Protein AF-A0A7S2IK78-F1 (afdb_monomer_lite)

Sequence (160 aa):
MALYASRFVEKYAPQTVVWVGGANDFYASQEPKDIVEYFRAGAAAIPNSTRIIYMGTKPELVSVPFYGGYLEYNQLMKAHAAGTPNVVYVNNWDDMQADGMYHWDGLHLSQEGYDLWNCKVNALLRPELSLADARRLAMNMSEVCPIANRAPATRASRLR

Structure (mmCIF, N/CA/C/O backbone):
data_AF-A0A7S2IK78-F1
#
_entry.id   AF-A0A7S2IK78-F1
#
loop_
_atom_site.group_PDB
_atom_site.id
_atom_site.type_symbol
_atom_site.label_atom_id
_atom_site.label_alt_id
_atom_site.label_comp_id
_atom_site.label_asym_id
_atom_site.label_entity_id
_atom_site.label_seq_id
_atom_site.pdbx_PDB_ins_code
_atom_site.Cartn_x
_atom_site.Cartn_y
_atom_site.Cartn_z
_atom_site.occupancy
_atom_site.B_iso_or_equiv
_atom_site.auth_seq_id
_atom_site.auth_comp_id
_atom_site.auth_asym_id
_atom_site.auth_atom_id
_atom_site.pdbx_PDB_model_num
ATOM 1 N N . MET A 1 1 ? -4.529 11.370 3.767 1.00 82.31 1 MET A N 1
ATOM 2 C CA . MET A 1 1 ? -5.479 10.845 4.776 1.00 82.31 1 MET A CA 1
ATOM 3 C C . MET A 1 1 ? -5.625 11.754 5.995 1.00 82.31 1 MET A C 1
ATOM 5 O O . MET A 1 1 ? -6.760 12.002 6.368 1.00 82.31 1 MET A O 1
ATOM 9 N N . ALA A 1 2 ? -4.546 12.304 6.574 1.00 86.62 2 ALA A N 1
ATOM 10 C CA . ALA A 1 2 ? -4.614 13.140 7.789 1.00 86.62 2 ALA A CA 1
ATOM 11 C C . ALA A 1 2 ? -5.670 14.267 7.731 1.00 86.62 2 ALA A C 1
ATOM 13 O O . ALA A 1 2 ? -6.430 14.456 8.670 1.00 86.62 2 ALA A O 1
ATOM 14 N N . LEU A 1 3 ? -5.789 14.953 6.588 1.00 90.88 3 LEU A N 1
ATOM 15 C CA . LEU A 1 3 ? -6.777 16.024 6.372 1.00 90.88 3 LEU A CA 1
ATOM 16 C C . LEU A 1 3 ? -8.197 15.536 6.025 1.00 90.88 3 LEU A C 1
ATOM 18 O O . LEU A 1 3 ? -9.127 16.333 5.947 1.00 90.88 3 LEU A O 1
ATOM 22 N N . TYR A 1 4 ? -8.364 14.243 5.752 1.00 90.44 4 TYR A N 1
ATOM 23 C CA . TYR A 1 4 ? -9.582 13.671 5.173 1.00 90.44 4 TYR A CA 1
ATOM 24 C C . TYR A 1 4 ? -10.254 12.625 6.069 1.00 90.44 4 TYR A C 1
ATOM 26 O O . TYR A 1 4 ? -11.383 12.232 5.777 1.00 90.44 4 TYR A O 1
ATOM 34 N N . ALA A 1 5 ? -9.600 12.185 7.149 1.00 90.75 5 ALA A N 1
ATOM 35 C CA . ALA A 1 5 ? -10.120 11.155 8.044 1.00 90.75 5 ALA A CA 1
ATOM 36 C C . ALA A 1 5 ? -11.514 11.512 8.588 1.00 90.75 5 ALA A C 1
ATOM 38 O O . ALA A 1 5 ? -12.408 10.672 8.542 1.00 90.75 5 ALA A O 1
ATOM 39 N N . SER A 1 6 ? -11.766 12.770 8.954 1.00 88.81 6 SER A N 1
ATOM 40 C CA . SER A 1 6 ? -13.096 13.201 9.409 1.00 88.81 6 SER A CA 1
ATOM 41 C C . SER A 1 6 ? -14.190 13.072 8.341 1.00 88.81 6 SER A C 1
ATOM 43 O O . SER A 1 6 ? -15.331 12.716 8.627 1.00 88.81 6 SER A O 1
ATOM 45 N N . ARG A 1 7 ? -13.851 13.288 7.065 1.00 93.00 7 ARG A N 1
ATOM 46 C CA . ARG A 1 7 ? -14.816 13.216 5.953 1.00 93.00 7 ARG A CA 1
ATOM 47 C C . ARG A 1 7 ? -15.191 11.790 5.561 1.00 93.00 7 ARG A C 1
ATOM 49 O O . ARG A 1 7 ? -16.270 11.588 5.005 1.00 93.00 7 ARG A O 1
ATOM 56 N N . PHE A 1 8 ? -14.306 10.826 5.812 1.00 93.00 8 PHE A N 1
ATOM 57 C CA . PHE A 1 8 ? -14.483 9.440 5.376 1.00 93.00 8 PHE A CA 1
ATOM 58 C C . PHE A 1 8 ? -14.541 8.462 6.548 1.00 93.00 8 PHE A C 1
ATOM 60 O O . PHE A 1 8 ? -15.503 7.716 6.684 1.00 93.00 8 PHE A O 1
ATOM 67 N N . VAL A 1 9 ? -13.532 8.463 7.408 1.00 94.62 9 VAL A N 1
ATOM 68 C CA . VAL A 1 9 ? -13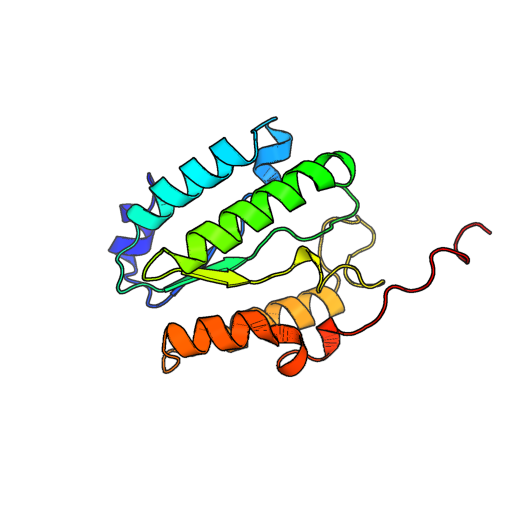.377 7.475 8.478 1.00 94.62 9 VAL A CA 1
ATOM 69 C C . VAL A 1 9 ? -14.332 7.761 9.628 1.00 94.62 9 VAL A C 1
ATOM 71 O O . VAL A 1 9 ? -15.059 6.861 10.027 1.00 94.62 9 VAL A O 1
ATOM 74 N N . GLU A 1 10 ? -14.418 9.002 10.108 1.00 91.25 10 GLU A N 1
ATOM 75 C CA . GLU A 1 10 ? -15.398 9.348 11.152 1.00 91.25 10 GLU A CA 1
ATOM 76 C C . GLU A 1 10 ? -16.833 9.242 10.623 1.00 91.25 10 GLU A C 1
ATOM 78 O O . GLU A 1 10 ? -17.706 8.699 11.295 1.00 91.25 10 GLU A O 1
ATOM 83 N N . LYS A 1 11 ? -17.071 9.700 9.386 1.00 94.38 11 LYS A N 1
ATOM 84 C CA . LYS A 1 11 ? -18.401 9.677 8.764 1.00 94.38 11 LYS A CA 1
ATOM 85 C C . LYS A 1 11 ? -18.949 8.264 8.548 1.00 94.38 11 LYS A C 1
ATOM 87 O O . LYS A 1 11 ? -20.134 8.040 8.777 1.00 94.38 11 LYS A O 1
ATOM 92 N N . TYR A 1 12 ? -18.129 7.347 8.035 1.00 96.19 12 TYR A N 1
ATOM 93 C CA . TYR A 1 12 ? -18.581 6.003 7.653 1.00 96.19 12 TYR A CA 1
ATOM 94 C C . TYR A 1 12 ? -18.206 4.919 8.669 1.00 96.19 12 TYR A C 1
ATOM 96 O O . TYR A 1 12 ? -18.651 3.787 8.509 1.00 96.19 12 TYR A O 1
ATOM 104 N N . ALA A 1 13 ? -17.403 5.250 9.688 1.00 95.31 13 ALA A N 1
ATOM 105 C CA . ALA A 1 13 ? -16.951 4.351 10.753 1.00 95.31 13 ALA A CA 1
ATOM 106 C C . ALA A 1 13 ? -16.548 2.945 10.250 1.00 95.31 13 ALA A C 1
ATOM 108 O O . ALA A 1 13 ? -17.081 1.937 10.725 1.00 95.31 13 ALA A O 1
ATOM 109 N N . PRO A 1 14 ? -15.640 2.840 9.258 1.00 95.81 14 PRO A N 1
ATOM 110 C CA . PRO A 1 14 ? -15.328 1.559 8.646 1.00 95.81 14 PRO A CA 1
ATOM 111 C C . PRO A 1 14 ? -14.601 0.638 9.632 1.00 95.81 14 PRO A C 1
ATOM 113 O O . PRO A 1 14 ? -13.715 1.064 10.376 1.00 95.81 14 PRO A O 1
ATOM 116 N N . GLN A 1 15 ? -14.902 -0.660 9.567 1.00 94.94 15 GLN A N 1
ATOM 117 C CA . GLN A 1 15 ? -14.119 -1.678 10.277 1.00 94.94 15 GLN A CA 1
ATOM 118 C C . GLN A 1 15 ? -12.710 -1.825 9.688 1.00 94.94 15 GLN A C 1
ATOM 120 O O . GLN A 1 15 ? -11.763 -2.181 10.388 1.00 94.94 15 GLN A O 1
ATOM 125 N N . THR A 1 16 ? -12.552 -1.577 8.386 1.00 96.50 16 THR A N 1
ATOM 126 C CA . THR A 1 16 ? -11.272 -1.697 7.685 1.00 96.50 16 THR A CA 1
ATOM 127 C C . THR A 1 16 ? -11.147 -0.649 6.585 1.00 96.50 16 THR A C 1
ATOM 129 O O . THR A 1 16 ? -12.099 -0.380 5.856 1.00 96.50 16 THR A O 1
ATOM 132 N N . VAL A 1 17 ? -9.950 -0.085 6.449 1.00 96.81 17 VAL A N 1
ATOM 133 C CA . VAL A 1 17 ? -9.522 0.771 5.342 1.00 96.81 17 VAL A CA 1
ATOM 134 C C . VAL A 1 17 ? -8.461 0.019 4.549 1.00 96.81 17 VAL A C 1
ATOM 136 O O . VAL A 1 17 ? -7.417 -0.342 5.091 1.00 96.81 17 VAL A O 1
ATOM 139 N N . VAL A 1 18 ? -8.708 -0.194 3.257 1.00 97.62 18 VAL A N 1
ATOM 140 C CA . VAL A 1 18 ? -7.666 -0.627 2.319 1.00 97.62 18 VAL A CA 1
ATOM 141 C C . VAL A 1 18 ? -7.006 0.627 1.764 1.00 97.62 18 VAL A C 1
ATOM 143 O O . VAL A 1 18 ? -7.652 1.431 1.093 1.00 97.62 18 VAL A O 1
ATOM 146 N N . TRP A 1 19 ? -5.729 0.818 2.075 1.00 97.19 19 TRP A N 1
ATOM 147 C CA . TRP A 1 19 ? -4.964 1.977 1.641 1.00 97.19 19 TRP A CA 1
ATOM 148 C C . TRP A 1 19 ? -4.022 1.575 0.510 1.00 97.19 19 TRP A C 1
ATOM 150 O O . TRP A 1 19 ? -3.081 0.806 0.704 1.00 97.19 19 TRP A O 1
ATOM 160 N N . VAL A 1 20 ? -4.259 2.164 -0.663 1.00 96.31 20 VAL A N 1
ATOM 161 C CA . VAL A 1 20 ? -3.415 2.048 -1.858 1.00 96.31 20 VAL A CA 1
ATOM 162 C C . VAL A 1 20 ? -2.847 3.427 -2.182 1.00 96.31 20 VAL A C 1
ATOM 164 O O . VAL A 1 20 ? -3.605 4.365 -2.414 1.00 96.31 20 VAL A O 1
ATOM 167 N N . GLY A 1 21 ? -1.527 3.582 -2.142 1.00 92.56 21 GLY A N 1
ATOM 168 C CA . GLY A 1 21 ? -0.852 4.865 -2.376 1.00 92.56 21 GLY A CA 1
ATOM 169 C C . GLY A 1 21 ? 0.652 4.768 -2.130 1.00 92.56 21 GLY A C 1
ATOM 170 O O . GLY A 1 21 ? 1.130 3.692 -1.782 1.00 92.56 21 GLY A O 1
ATOM 171 N N . GLY A 1 22 ? 1.398 5.862 -2.297 1.00 93.19 22 GLY A N 1
ATOM 172 C CA . GLY A 1 22 ? 2.856 5.913 -2.116 1.00 93.19 22 GLY A CA 1
ATOM 173 C C . GLY A 1 22 ? 3.639 5.833 -3.429 1.00 93.19 22 GLY A C 1
ATOM 174 O O . GLY A 1 22 ? 4.574 6.594 -3.630 1.00 93.19 22 GLY A O 1
ATOM 175 N N . ALA A 1 23 ? 3.237 4.969 -4.370 1.00 93.81 23 ALA A N 1
ATOM 176 C CA . ALA A 1 23 ? 3.917 4.838 -5.668 1.00 93.81 23 ALA A CA 1
ATOM 177 C C . ALA A 1 23 ? 3.886 6.143 -6.491 1.00 93.81 23 ALA A C 1
ATOM 179 O O . ALA A 1 23 ? 4.889 6.540 -7.086 1.00 93.81 23 ALA A O 1
ATOM 180 N N . ASN A 1 24 ? 2.740 6.834 -6.478 1.00 93.81 24 ASN A N 1
ATOM 181 C CA . ASN A 1 24 ? 2.534 8.069 -7.235 1.00 93.81 24 ASN A CA 1
ATOM 182 C C . ASN A 1 24 ? 3.337 9.252 -6.676 1.00 93.81 24 ASN A C 1
ATOM 184 O O . ASN A 1 24 ? 3.652 10.178 -7.418 1.00 93.81 24 ASN A O 1
ATOM 188 N N . ASP A 1 25 ? 3.681 9.228 -5.389 1.00 95.06 25 ASP A N 1
ATOM 189 C CA . ASP A 1 25 ? 4.396 10.312 -4.713 1.00 95.06 25 ASP A CA 1
ATOM 190 C C . ASP A 1 25 ? 5.819 10.506 -5.269 1.00 95.06 25 ASP A C 1
ATOM 192 O O . ASP A 1 25 ? 6.326 11.628 -5.311 1.00 95.06 25 ASP A O 1
ATOM 196 N N . PHE A 1 26 ? 6.421 9.448 -5.818 1.00 94.25 26 PHE A N 1
ATOM 197 C CA . PHE A 1 26 ? 7.722 9.512 -6.489 1.00 94.25 26 PHE A CA 1
ATOM 198 C C . PHE A 1 26 ? 7.700 10.323 -7.793 1.00 94.25 26 PHE A C 1
ATOM 200 O O . PHE A 1 26 ? 8.710 10.923 -8.152 1.00 94.25 26 PHE A O 1
ATOM 207 N N . TYR A 1 27 ? 6.550 10.431 -8.470 1.00 90.81 27 TYR A N 1
ATOM 208 C CA . TYR A 1 27 ? 6.409 11.324 -9.631 1.00 90.81 27 TYR A CA 1
ATOM 209 C C . TYR A 1 27 ? 6.426 12.807 -9.235 1.00 90.81 27 TYR A C 1
ATOM 211 O O . TYR A 1 27 ? 6.679 13.663 -10.079 1.00 90.81 27 TYR A O 1
ATOM 219 N N . ALA A 1 28 ? 6.181 13.114 -7.959 1.00 90.62 28 ALA A N 1
ATOM 220 C CA . ALA A 1 28 ? 6.329 14.450 -7.390 1.00 90.62 28 ALA A CA 1
ATOM 221 C C . ALA A 1 28 ? 7.716 14.669 -6.751 1.00 90.62 28 ALA A C 1
ATOM 223 O O . ALA A 1 28 ? 7.886 15.619 -5.990 1.00 90.62 28 ALA A O 1
ATOM 224 N N . SER A 1 29 ? 8.693 13.800 -7.047 1.00 86.12 29 SER A N 1
ATOM 225 C CA . SER A 1 29 ? 10.059 13.843 -6.505 1.00 86.12 29 SER A CA 1
ATOM 226 C C . SER A 1 29 ? 10.122 13.803 -4.973 1.00 86.12 29 SER A C 1
ATOM 228 O O . SER A 1 29 ? 10.990 14.434 -4.375 1.00 86.12 29 SER A O 1
ATOM 230 N N . GLN A 1 30 ? 9.193 13.092 -4.329 1.00 87.81 30 GLN A N 1
ATOM 231 C CA . GLN A 1 30 ? 9.242 12.890 -2.882 1.00 87.81 30 GLN A CA 1
ATOM 232 C C . GLN A 1 30 ? 10.241 11.793 -2.505 1.00 87.81 30 GLN A C 1
ATOM 234 O O . GLN A 1 30 ? 10.337 10.762 -3.175 1.00 87.81 30 GLN A O 1
ATOM 239 N N . GLU A 1 31 ? 10.937 11.998 -1.389 1.00 95.75 31 GLU A N 1
ATOM 240 C CA . GLU A 1 31 ? 11.832 11.002 -0.808 1.00 95.75 31 GLU A CA 1
ATOM 241 C C . GLU A 1 31 ? 11.036 9.932 -0.035 1.00 95.75 31 GLU A C 1
ATOM 243 O O . GLU A 1 31 ? 10.037 10.256 0.616 1.00 95.75 31 GLU A O 1
ATOM 248 N N . PRO A 1 32 ? 11.488 8.661 -0.003 1.00 97.19 32 PRO A N 1
ATOM 249 C CA . PRO A 1 32 ? 10.806 7.573 0.707 1.00 97.19 32 PRO A CA 1
ATOM 250 C C . PRO A 1 32 ? 10.403 7.903 2.150 1.00 97.19 32 PRO A C 1
ATOM 252 O O . PRO A 1 32 ? 9.324 7.524 2.606 1.00 97.19 32 PRO A O 1
ATOM 255 N N . LYS A 1 33 ? 11.268 8.616 2.879 1.00 96.94 33 LYS A N 1
ATOM 256 C CA . LYS A 1 33 ? 11.047 8.982 4.284 1.00 96.94 33 LYS A CA 1
ATOM 257 C C . LYS A 1 33 ? 9.890 9.964 4.442 1.00 96.94 33 LYS A C 1
ATOM 259 O O . LYS A 1 33 ? 9.079 9.777 5.345 1.00 96.94 33 LYS A O 1
ATOM 264 N N . ASP A 1 34 ? 9.772 10.939 3.546 1.00 96.69 34 ASP A N 1
ATOM 265 C CA . ASP A 1 34 ? 8.694 11.931 3.583 1.00 96.69 34 ASP A CA 1
ATOM 266 C C . ASP A 1 34 ? 7.339 11.267 3.314 1.00 96.69 34 ASP A C 1
ATOM 268 O O . ASP A 1 34 ? 6.369 11.491 4.042 1.00 96.69 34 ASP A O 1
ATOM 272 N N . ILE A 1 35 ? 7.294 10.347 2.344 1.00 96.31 35 ILE A N 1
ATOM 273 C CA . ILE A 1 35 ? 6.088 9.570 2.021 1.00 96.31 35 ILE A CA 1
ATOM 274 C C . ILE A 1 35 ? 5.632 8.749 3.242 1.00 96.31 35 ILE A C 1
ATOM 276 O O . ILE A 1 35 ? 4.442 8.711 3.571 1.00 96.31 35 ILE A O 1
ATOM 280 N N . VAL A 1 36 ? 6.573 8.125 3.963 1.00 97.00 36 VAL A N 1
ATOM 281 C CA . VAL A 1 36 ? 6.282 7.377 5.201 1.00 97.00 36 VAL A CA 1
ATOM 282 C C . VAL A 1 36 ? 5.764 8.298 6.303 1.00 97.00 36 VAL A C 1
ATOM 284 O O . VAL A 1 36 ? 4.834 7.914 7.012 1.00 97.00 36 VAL A O 1
ATOM 287 N N . GLU A 1 37 ? 6.307 9.507 6.458 1.00 96.50 37 GLU A N 1
ATOM 288 C CA . GLU A 1 37 ? 5.795 10.480 7.432 1.00 96.50 37 GLU A CA 1
ATOM 289 C C . GLU A 1 37 ? 4.361 10.922 7.104 1.00 96.50 37 GLU A C 1
ATOM 291 O O . GLU A 1 37 ? 3.505 10.967 7.995 1.00 96.50 37 GLU A O 1
ATOM 296 N N . TYR A 1 38 ? 4.034 11.146 5.828 1.00 95.00 38 TYR A N 1
ATOM 297 C CA . TYR A 1 38 ? 2.653 11.427 5.423 1.00 95.00 38 TYR A CA 1
ATOM 298 C C . TYR A 1 38 ? 1.710 10.253 5.692 1.00 95.00 38 TYR A C 1
ATOM 300 O O . TYR A 1 38 ? 0.564 10.461 6.122 1.00 95.00 38 TYR A O 1
ATOM 308 N N . PHE A 1 39 ? 2.179 9.019 5.485 1.00 96.06 39 PHE A N 1
ATOM 309 C CA . PHE A 1 39 ? 1.428 7.833 5.881 1.00 96.06 39 PHE A CA 1
ATOM 310 C C . PHE A 1 39 ? 1.210 7.800 7.396 1.00 96.06 39 PHE A C 1
ATOM 312 O O . PHE A 1 39 ? 0.067 7.656 7.825 1.00 96.06 39 PHE A O 1
ATOM 319 N N . ARG A 1 40 ? 2.262 7.990 8.205 1.00 96.00 40 ARG A N 1
ATOM 320 C CA . ARG A 1 40 ? 2.201 7.996 9.680 1.00 96.00 40 ARG A CA 1
ATOM 321 C C . ARG A 1 40 ? 1.171 8.991 10.194 1.00 96.00 40 ARG A C 1
ATOM 323 O O . ARG A 1 40 ? 0.291 8.613 10.966 1.00 96.00 40 ARG A O 1
ATOM 330 N N . ALA A 1 41 ? 1.230 10.231 9.712 1.00 95.62 41 ALA A N 1
ATOM 331 C CA . ALA A 1 41 ? 0.266 11.267 10.068 1.00 95.62 41 ALA A CA 1
ATOM 332 C C . ALA A 1 41 ? -1.168 10.872 9.680 1.00 95.62 41 ALA A C 1
ATOM 334 O O . ALA A 1 41 ? -2.120 11.115 10.419 1.00 95.62 41 ALA A O 1
ATOM 335 N N . GLY A 1 42 ? -1.340 10.236 8.520 1.00 95.19 42 GLY A N 1
ATOM 336 C CA . GLY A 1 42 ? -2.642 9.765 8.069 1.00 95.19 42 GLY A CA 1
ATOM 337 C C . GLY A 1 42 ? -3.183 8.557 8.832 1.00 95.19 42 GLY A C 1
ATOM 338 O O . GLY A 1 42 ? -4.381 8.515 9.094 1.00 95.19 42 GLY A O 1
ATOM 339 N N . ALA A 1 43 ? -2.328 7.605 9.200 1.00 95.44 43 ALA A N 1
ATOM 340 C CA . ALA A 1 43 ? -2.685 6.442 10.004 1.00 95.44 43 ALA A CA 1
ATOM 341 C C . ALA A 1 43 ? -3.029 6.841 11.444 1.00 95.44 43 ALA A C 1
ATOM 343 O O . ALA A 1 43 ? -3.985 6.315 12.001 1.00 95.44 43 ALA A O 1
ATOM 344 N N . ALA A 1 44 ? -2.326 7.826 12.014 1.00 94.81 44 ALA A N 1
ATOM 345 C CA . ALA A 1 44 ? -2.635 8.379 13.334 1.00 94.81 44 ALA A CA 1
ATOM 346 C C . ALA A 1 44 ? -4.007 9.078 13.394 1.00 94.81 44 ALA A C 1
ATOM 348 O O . ALA A 1 44 ? -4.612 9.154 14.459 1.00 94.81 44 ALA A O 1
ATOM 349 N N . ALA A 1 45 ? -4.512 9.565 12.256 1.00 94.81 45 ALA A N 1
ATOM 350 C CA . ALA A 1 45 ? -5.854 10.136 12.148 1.00 94.81 45 ALA A CA 1
ATOM 351 C C . ALA A 1 45 ? -6.964 9.071 12.010 1.00 94.81 45 ALA A C 1
ATOM 353 O O . ALA A 1 45 ? -8.143 9.418 11.983 1.00 94.81 45 ALA A O 1
ATOM 354 N N . ILE A 1 46 ? -6.614 7.786 11.894 1.00 95.69 46 ILE A N 1
ATOM 355 C CA . ILE A 1 46 ? -7.563 6.672 11.811 1.00 95.69 46 ILE A CA 1
ATOM 356 C C . ILE A 1 46 ? -7.670 6.018 13.198 1.00 95.69 46 ILE A C 1
ATOM 358 O O . ILE A 1 46 ? -6.640 5.676 13.780 1.00 95.69 46 ILE A O 1
ATOM 362 N N . PRO A 1 47 ? -8.883 5.789 13.740 1.00 94.69 47 PRO A N 1
ATOM 363 C CA . PRO A 1 47 ? -9.047 5.122 15.028 1.00 94.69 47 PRO A CA 1
ATOM 364 C C . PRO A 1 47 ? -8.381 3.743 15.061 1.00 94.69 47 PRO A C 1
ATOM 366 O O . PRO A 1 47 ? -8.487 2.971 14.110 1.00 94.69 47 PRO A O 1
ATOM 369 N N . ASN A 1 48 ? -7.779 3.378 16.196 1.00 94.12 48 ASN A N 1
ATOM 370 C CA . ASN A 1 48 ? -7.150 2.060 16.375 1.00 94.12 48 ASN A CA 1
ATOM 371 C C . ASN A 1 48 ? -8.136 0.881 16.233 1.00 94.12 48 ASN A C 1
ATOM 373 O O . ASN A 1 48 ? -7.709 -0.249 16.011 1.00 94.12 48 ASN A O 1
ATOM 377 N N . SER A 1 49 ? -9.445 1.127 16.357 1.00 93.12 49 SER A N 1
ATOM 378 C CA . SER A 1 49 ? -10.503 0.142 16.098 1.00 93.12 49 SER A CA 1
ATOM 379 C C . SER A 1 49 ? -10.723 -0.139 14.608 1.00 93.12 49 SER A C 1
ATOM 381 O O . SER A 1 49 ? -11.277 -1.180 14.263 1.00 93.12 49 SER A O 1
ATOM 383 N N . THR A 1 50 ? -10.278 0.754 13.725 1.00 95.44 50 THR A N 1
ATOM 384 C CA . THR A 1 50 ? -10.297 0.565 12.277 1.00 95.44 50 THR A CA 1
ATOM 385 C C . THR A 1 50 ? -8.974 -0.047 11.838 1.00 95.44 50 THR A C 1
ATOM 387 O O . THR A 1 50 ? -7.911 0.559 11.987 1.00 95.44 50 THR A O 1
ATOM 390 N N . ARG A 1 51 ? -9.023 -1.245 11.254 1.00 96.75 51 ARG A N 1
ATOM 391 C CA . ARG A 1 51 ? -7.846 -1.873 10.644 1.00 96.75 51 ARG A CA 1
ATOM 392 C C . ARG A 1 51 ? -7.425 -1.110 9.392 1.00 96.75 51 ARG A C 1
ATOM 394 O O . ARG A 1 51 ? -8.265 -0.744 8.577 1.00 96.75 51 ARG A O 1
ATOM 401 N N . ILE A 1 52 ? -6.125 -0.958 9.187 1.00 97.81 52 ILE A N 1
ATOM 402 C CA . ILE A 1 52 ? -5.541 -0.448 7.948 1.00 97.81 52 ILE A CA 1
ATOM 403 C C . ILE A 1 52 ? -4.823 -1.603 7.255 1.00 97.81 52 ILE A C 1
ATOM 405 O O . ILE A 1 52 ? -3.858 -2.148 7.789 1.00 97.81 52 ILE A O 1
ATOM 409 N N . ILE A 1 53 ? -5.281 -1.970 6.062 1.00 98.12 53 ILE A N 1
ATOM 410 C CA . ILE A 1 53 ? -4.552 -2.856 5.152 1.00 98.12 53 ILE A CA 1
ATOM 411 C C . ILE A 1 53 ? -3.801 -1.949 4.187 1.00 98.12 53 ILE A C 1
ATOM 413 O O . ILE A 1 53 ? -4.403 -1.357 3.292 1.00 98.12 53 ILE A O 1
ATOM 417 N N . TYR A 1 54 ? -2.498 -1.804 4.392 1.00 98.19 54 TYR A N 1
ATOM 418 C CA . TYR A 1 54 ? -1.656 -1.031 3.496 1.00 98.19 54 TYR A CA 1
ATOM 419 C C . TYR A 1 54 ? -1.081 -1.934 2.404 1.00 98.19 54 TYR A C 1
ATOM 421 O O . TYR A 1 54 ? -0.347 -2.884 2.688 1.00 98.19 54 TYR A O 1
ATOM 429 N N . MET A 1 55 ? -1.422 -1.624 1.157 1.00 97.81 55 MET A N 1
ATOM 430 C CA . MET A 1 55 ? -0.949 -2.343 -0.021 1.00 97.81 55 MET A CA 1
ATOM 431 C C . MET A 1 55 ? 0.373 -1.717 -0.470 1.00 97.81 55 MET A C 1
ATOM 433 O O . MET A 1 55 ? 0.370 -0.600 -0.988 1.00 97.81 55 MET A O 1
ATOM 437 N N . GLY A 1 56 ? 1.492 -2.420 -0.257 1.00 97.12 56 GLY A N 1
ATOM 438 C CA . GLY A 1 56 ? 2.821 -1.968 -0.682 1.00 97.12 56 GLY A CA 1
ATOM 439 C C . GLY A 1 56 ? 2.905 -1.735 -2.192 1.00 97.12 56 GLY A C 1
ATOM 440 O O . GLY A 1 56 ? 2.032 -2.183 -2.949 1.00 97.12 56 GLY A O 1
ATOM 441 N N . THR A 1 57 ? 3.947 -1.029 -2.638 1.00 97.31 57 THR A N 1
ATOM 442 C CA . THR A 1 57 ? 4.103 -0.716 -4.067 1.00 97.31 57 THR A CA 1
ATOM 443 C C . THR A 1 57 ? 4.266 -1.991 -4.893 1.00 97.31 57 THR A C 1
ATOM 445 O O . THR A 1 57 ? 4.756 -3.014 -4.404 1.00 97.31 57 THR A O 1
ATOM 448 N N . LYS A 1 58 ? 3.821 -1.936 -6.149 1.00 95.69 58 LYS A N 1
ATOM 449 C CA . LYS A 1 58 ? 3.963 -3.024 -7.118 1.00 95.69 58 LYS A CA 1
ATOM 450 C C . LYS A 1 58 ? 5.023 -2.629 -8.164 1.00 95.69 58 LYS A C 1
ATOM 452 O O . LYS A 1 58 ? 5.204 -1.438 -8.412 1.00 95.69 58 LYS A O 1
ATOM 457 N N . PRO A 1 59 ? 5.765 -3.585 -8.741 1.00 95.88 59 PRO A N 1
ATOM 458 C CA . PRO A 1 59 ? 6.827 -3.322 -9.710 1.00 95.88 59 PRO A CA 1
ATOM 459 C C . PRO A 1 59 ? 6.236 -3.060 -11.104 1.00 95.88 59 PRO A C 1
ATOM 461 O O . PRO A 1 59 ? 6.429 -3.853 -12.029 1.00 95.88 59 PRO A O 1
ATOM 464 N N . GLU A 1 60 ? 5.464 -1.983 -11.257 1.00 94.81 60 GLU A N 1
ATOM 465 C CA . GLU A 1 60 ? 4.926 -1.626 -12.568 1.00 94.81 60 GLU A CA 1
ATOM 466 C C . GLU A 1 60 ? 6.005 -1.074 -13.508 1.00 94.81 60 GLU A C 1
ATOM 468 O O . GLU A 1 60 ? 6.819 -0.231 -13.145 1.00 94.81 60 GLU A O 1
ATOM 473 N N . LEU A 1 61 ? 6.007 -1.540 -14.756 1.00 93.31 61 LEU A N 1
ATOM 474 C CA . LEU A 1 61 ? 7.082 -1.288 -15.720 1.00 93.31 61 LEU A CA 1
ATOM 475 C C . LEU A 1 61 ? 7.294 0.202 -16.018 1.00 93.31 61 LEU A C 1
ATOM 477 O O . LEU A 1 61 ? 8.411 0.617 -16.328 1.00 93.31 61 LEU A O 1
ATOM 481 N N . VAL A 1 62 ? 6.242 1.015 -15.912 1.00 94.56 62 VAL A N 1
ATOM 482 C CA . VAL A 1 62 ? 6.325 2.467 -16.131 1.00 94.56 62 VAL A CA 1
ATOM 483 C C . VAL A 1 62 ? 7.065 3.218 -15.018 1.00 94.56 62 VAL A C 1
ATOM 485 O O . VAL A 1 62 ? 7.440 4.372 -15.225 1.00 94.56 62 VAL A O 1
ATOM 488 N N . SER A 1 63 ? 7.294 2.594 -13.856 1.00 94.69 63 SER A N 1
ATOM 489 C CA . SER A 1 63 ? 7.947 3.212 -12.694 1.00 94.69 63 SER A CA 1
ATOM 490 C C . SER A 1 63 ? 9.353 2.670 -12.414 1.00 94.69 63 SER A C 1
ATOM 492 O O . SER A 1 63 ? 9.924 2.972 -11.368 1.00 94.69 63 SER A O 1
ATOM 494 N N . VAL A 1 64 ? 9.972 1.956 -13.369 1.00 95.75 64 VAL A N 1
ATOM 495 C CA . VAL A 1 64 ? 11.352 1.426 -13.263 1.00 95.75 64 VAL A CA 1
ATOM 496 C C . VAL A 1 64 ? 12.370 2.430 -12.691 1.00 95.75 64 VAL A C 1
ATOM 498 O O . VAL A 1 64 ? 13.142 2.031 -11.816 1.00 95.75 64 VAL A O 1
ATOM 501 N N . PRO A 1 65 ? 12.389 3.721 -13.091 1.00 96.25 65 PRO A N 1
ATOM 502 C CA . PRO A 1 65 ? 13.315 4.698 -12.508 1.00 96.25 65 PRO A CA 1
ATOM 503 C C . PRO A 1 65 ? 13.172 4.896 -10.988 1.00 96.25 65 PRO A C 1
ATOM 505 O O . PRO A 1 65 ? 14.130 5.305 -10.338 1.00 96.25 65 PRO A O 1
ATOM 508 N N . PHE A 1 66 ? 12.007 4.591 -10.410 1.00 96.81 66 PHE A N 1
ATOM 509 C CA . PHE A 1 66 ? 11.695 4.780 -8.989 1.00 96.81 66 PHE A CA 1
ATOM 510 C C . PHE A 1 66 ? 11.854 3.512 -8.143 1.00 96.81 66 PHE A C 1
ATOM 512 O O . PHE A 1 66 ? 11.702 3.568 -6.924 1.00 96.81 66 PHE A O 1
ATOM 519 N N . TYR A 1 67 ? 12.202 2.374 -8.748 1.00 96.62 67 TYR A N 1
ATOM 520 C CA . TYR A 1 67 ? 12.263 1.075 -8.068 1.00 96.62 67 TYR A CA 1
ATOM 521 C C . TYR A 1 67 ? 13.164 1.064 -6.826 1.00 96.62 67 TYR A C 1
ATOM 523 O O . TYR A 1 67 ? 12.806 0.465 -5.813 1.00 96.62 67 TYR A O 1
ATOM 531 N N . GLY A 1 68 ? 14.306 1.760 -6.865 1.00 97.25 68 GLY A N 1
ATOM 532 C CA . GLY A 1 68 ? 15.174 1.899 -5.690 1.00 97.25 68 GLY A CA 1
ATOM 533 C C . GLY A 1 68 ? 14.459 2.579 -4.517 1.00 97.25 68 GLY A C 1
ATOM 534 O O . GLY A 1 68 ? 14.483 2.073 -3.396 1.00 97.25 68 GLY A O 1
ATOM 535 N N . GLY A 1 69 ? 13.741 3.668 -4.800 1.00 97.62 69 GLY A N 1
ATOM 536 C CA . GLY A 1 69 ? 12.929 4.376 -3.814 1.00 97.62 69 GLY A CA 1
ATOM 537 C C . GLY A 1 69 ? 11.744 3.549 -3.315 1.00 97.62 69 GLY A C 1
ATOM 538 O O . GLY A 1 69 ? 11.451 3.557 -2.122 1.00 97.62 69 GLY A O 1
ATOM 539 N N . TYR A 1 70 ? 11.104 2.766 -4.189 1.00 97.81 70 TYR A N 1
ATOM 540 C CA . TYR A 1 70 ? 10.011 1.863 -3.810 1.00 97.81 70 TYR A CA 1
ATOM 541 C C . TYR A 1 70 ? 10.472 0.797 -2.819 1.00 97.81 70 TYR A C 1
ATOM 543 O O . TYR A 1 70 ? 9.759 0.508 -1.862 1.00 97.81 70 TYR A O 1
ATOM 551 N N . LEU A 1 71 ? 11.660 0.224 -3.024 1.00 97.62 71 LEU A N 1
ATOM 552 C CA . LEU A 1 71 ? 12.232 -0.774 -2.123 1.00 97.62 71 LEU A CA 1
ATOM 553 C C . LEU A 1 71 ? 12.525 -0.188 -0.738 1.00 97.62 71 LEU A C 1
ATOM 555 O O . LEU A 1 71 ? 12.131 -0.792 0.262 1.00 97.62 71 LEU A O 1
ATOM 559 N N . GLU A 1 72 ? 13.151 0.991 -0.665 1.00 98.25 72 GLU A N 1
ATOM 560 C CA . GLU A 1 72 ? 13.381 1.685 0.613 1.00 98.25 72 GLU A CA 1
ATOM 561 C C . GLU A 1 72 ? 12.050 2.022 1.300 1.00 98.25 72 GLU A C 1
ATOM 563 O O . GLU A 1 72 ? 11.841 1.700 2.471 1.00 98.25 72 GLU A O 1
ATOM 568 N N . TYR A 1 73 ? 11.109 2.597 0.553 1.00 98.12 73 TYR A N 1
ATOM 569 C CA . TYR A 1 73 ? 9.779 2.938 1.043 1.00 98.12 73 TYR A CA 1
ATOM 570 C C . TYR A 1 73 ? 9.028 1.718 1.595 1.00 98.12 73 TYR A C 1
ATOM 572 O O . TYR A 1 73 ? 8.526 1.750 2.719 1.00 98.12 73 TYR A O 1
ATOM 580 N N . ASN A 1 74 ? 9.010 0.609 0.857 1.00 98.12 74 ASN A N 1
ATOM 581 C CA . ASN A 1 74 ? 8.374 -0.637 1.279 1.00 98.12 74 ASN A CA 1
ATOM 582 C C . ASN A 1 74 ? 9.009 -1.209 2.555 1.00 98.12 74 ASN A C 1
ATOM 584 O O . ASN A 1 74 ? 8.291 -1.691 3.434 1.00 98.12 74 ASN A O 1
ATOM 588 N N . GLN A 1 75 ? 10.337 -1.133 2.698 1.00 98.12 75 GLN A N 1
ATOM 589 C CA . GLN A 1 75 ? 11.031 -1.550 3.922 1.00 98.12 75 GLN A CA 1
ATOM 590 C C . GLN A 1 75 ? 10.623 -0.691 5.124 1.00 98.12 75 GLN A C 1
ATOM 592 O O . GLN A 1 75 ? 10.275 -1.233 6.179 1.00 98.12 75 GLN A O 1
ATOM 597 N N . LEU A 1 76 ? 10.608 0.634 4.961 1.00 98.12 76 LEU A N 1
ATOM 598 C CA . LEU A 1 76 ? 10.186 1.572 6.005 1.00 98.12 76 LEU A CA 1
ATOM 599 C C . LEU A 1 76 ? 8.715 1.366 6.395 1.00 98.12 76 LEU A C 1
ATOM 601 O O . LEU A 1 76 ? 8.383 1.356 7.583 1.00 98.12 76 LEU A O 1
ATOM 605 N N . MET A 1 77 ? 7.842 1.142 5.412 1.00 98.00 77 MET A N 1
ATOM 606 C CA . MET A 1 77 ? 6.424 0.852 5.623 1.00 98.00 77 MET A CA 1
ATOM 607 C C . MET A 1 77 ? 6.202 -0.472 6.350 1.00 98.00 77 MET A C 1
ATOM 609 O O . MET A 1 77 ? 5.403 -0.530 7.289 1.00 98.00 77 MET A O 1
ATOM 613 N N . LYS A 1 78 ? 6.939 -1.526 5.982 1.00 97.00 78 LYS A N 1
ATOM 614 C CA . LYS A 1 78 ? 6.902 -2.820 6.676 1.00 97.00 78 LYS A CA 1
ATOM 615 C C . LYS A 1 78 ? 7.349 -2.684 8.134 1.00 97.00 78 LYS A C 1
ATOM 617 O O . LYS A 1 78 ? 6.691 -3.225 9.023 1.00 97.00 78 LYS A O 1
ATOM 622 N N . ALA A 1 79 ? 8.425 -1.937 8.391 1.00 96.94 79 ALA A N 1
ATOM 623 C CA . ALA A 1 79 ? 8.910 -1.671 9.744 1.00 96.94 79 ALA A CA 1
ATOM 624 C C . ALA A 1 79 ? 7.895 -0.863 10.572 1.00 96.94 79 ALA A C 1
ATOM 626 O O . ALA A 1 79 ? 7.607 -1.217 11.714 1.00 96.94 79 ALA A O 1
ATOM 627 N N . HIS A 1 80 ? 7.296 0.177 9.985 1.00 96.06 80 HIS A N 1
ATOM 628 C CA . HIS A 1 80 ? 6.249 0.960 10.640 1.00 96.06 80 HIS A CA 1
ATOM 629 C C . HIS A 1 80 ? 5.026 0.096 10.982 1.00 96.06 80 HIS A C 1
ATOM 631 O O . HIS A 1 80 ? 4.573 0.090 12.125 1.00 96.06 80 HIS A O 1
ATOM 637 N N . ALA A 1 81 ? 4.531 -0.699 10.030 1.00 96.44 81 ALA A N 1
ATOM 638 C CA . ALA A 1 81 ? 3.377 -1.571 10.234 1.00 96.44 81 ALA A CA 1
ATOM 639 C C . ALA A 1 81 ? 3.574 -2.598 11.361 1.00 96.44 81 ALA A C 1
ATOM 641 O O . ALA A 1 81 ? 2.604 -2.954 12.031 1.00 96.44 81 ALA A O 1
ATOM 642 N N . ALA A 1 82 ? 4.808 -3.058 11.595 1.00 94.12 82 ALA A N 1
ATOM 643 C CA . ALA A 1 82 ? 5.124 -3.960 12.701 1.00 94.12 82 ALA A CA 1
ATOM 644 C C . ALA A 1 82 ? 4.939 -3.297 14.081 1.00 94.12 82 ALA A C 1
ATOM 646 O O . ALA A 1 82 ? 4.533 -3.971 15.027 1.00 94.12 82 ALA A O 1
ATOM 647 N N . GLY A 1 83 ? 5.194 -1.987 14.186 1.00 92.31 83 GLY A N 1
ATOM 648 C CA . GLY A 1 83 ? 5.050 -1.211 15.423 1.00 92.31 83 GLY A CA 1
ATOM 649 C C . GLY A 1 83 ? 3.682 -0.549 15.623 1.00 92.31 83 GLY A C 1
ATOM 650 O O . GLY A 1 83 ? 3.356 -0.165 16.744 1.00 92.31 83 GLY A O 1
ATOM 651 N N . THR A 1 84 ? 2.865 -0.414 14.575 1.00 94.31 84 THR A N 1
ATOM 652 C CA . THR A 1 84 ? 1.618 0.371 14.643 1.00 94.31 84 THR A CA 1
ATOM 653 C C . THR A 1 84 ? 0.397 -0.487 14.983 1.00 94.31 84 THR A C 1
ATOM 655 O O . THR A 1 84 ? 0.140 -1.447 14.267 1.00 94.31 84 THR A O 1
ATOM 658 N N . PRO A 1 85 ? -0.420 -0.164 16.003 1.00 91.88 85 PRO A N 1
ATOM 659 C CA . PRO A 1 85 ? -1.437 -1.069 16.552 1.00 91.88 85 PRO A CA 1
ATOM 660 C C . PRO A 1 85 ? -2.540 -1.570 15.622 1.00 91.88 85 PRO A C 1
ATOM 662 O O . PRO A 1 85 ? -3.198 -2.527 15.991 1.00 91.88 85 PRO A O 1
ATOM 665 N N . ASN A 1 86 ? -2.797 -0.953 14.473 1.00 95.94 86 ASN A N 1
ATOM 666 C CA . ASN A 1 86 ? -3.916 -1.311 13.593 1.00 95.94 86 ASN A CA 1
ATOM 667 C C . ASN A 1 86 ? -3.504 -1.492 12.125 1.00 95.94 86 ASN A C 1
ATOM 669 O O . ASN A 1 86 ? -4.374 -1.625 11.267 1.00 95.94 86 ASN A O 1
ATOM 673 N N . VAL A 1 87 ? -2.201 -1.526 11.824 1.00 97.94 87 VAL A N 1
ATOM 674 C CA . VAL A 1 87 ? -1.693 -1.614 10.447 1.00 97.94 87 VAL A CA 1
ATOM 675 C C . VAL A 1 87 ? -1.235 -3.033 10.107 1.00 97.94 87 VAL A C 1
ATOM 677 O O . VAL A 1 87 ? -0.493 -3.682 10.855 1.00 97.94 87 VAL A O 1
ATOM 680 N N . VAL A 1 88 ? -1.656 -3.489 8.929 1.00 98.00 88 VAL A N 1
ATOM 681 C CA . VAL A 1 88 ? -1.206 -4.704 8.248 1.00 98.00 88 VAL A CA 1
ATOM 682 C C . VAL A 1 88 ? -0.548 -4.281 6.937 1.00 98.00 88 VAL A C 1
ATOM 684 O O . VAL A 1 88 ? -1.189 -3.647 6.104 1.00 98.00 88 VAL A O 1
ATOM 687 N N . TYR A 1 89 ? 0.727 -4.620 6.757 1.00 98.00 89 TYR A N 1
ATOM 688 C CA . TYR A 1 89 ? 1.448 -4.394 5.503 1.00 98.00 89 TYR A CA 1
ATOM 689 C C . TYR A 1 89 ? 1.308 -5.613 4.590 1.00 98.00 89 TYR A C 1
ATOM 691 O O . TYR A 1 89 ? 1.587 -6.731 5.024 1.00 98.00 89 TYR A O 1
ATOM 699 N N . VAL A 1 90 ? 0.928 -5.392 3.332 1.00 97.25 90 VAL A N 1
ATOM 700 C CA . VAL A 1 90 ? 0.853 -6.424 2.291 1.00 97.25 90 VAL A CA 1
ATOM 701 C C . VAL A 1 90 ? 1.979 -6.214 1.289 1.00 97.25 90 VAL A C 1
ATOM 703 O O . VAL A 1 90 ? 2.097 -5.144 0.690 1.00 97.25 90 VAL A O 1
ATOM 706 N N . ASN A 1 91 ? 2.796 -7.247 1.087 1.00 95.19 91 ASN A N 1
ATOM 707 C CA . ASN A 1 91 ? 3.857 -7.218 0.091 1.00 95.19 91 ASN A CA 1
ATOM 708 C C . ASN A 1 91 ? 3.276 -7.443 -1.307 1.00 95.19 91 ASN A C 1
ATOM 710 O O . ASN A 1 91 ? 2.824 -8.537 -1.622 1.00 95.19 91 ASN A O 1
ATOM 714 N N . ASN A 1 92 ? 3.277 -6.418 -2.152 1.00 95.44 92 ASN A N 1
ATOM 715 C CA . ASN A 1 92 ? 2.970 -6.582 -3.575 1.00 95.44 92 ASN A CA 1
ATOM 716 C C . ASN A 1 92 ? 4.220 -6.626 -4.437 1.00 95.44 92 ASN A C 1
ATOM 718 O O . ASN A 1 92 ? 4.149 -7.130 -5.551 1.00 95.44 92 ASN A O 1
ATOM 722 N N . TRP A 1 93 ? 5.334 -6.112 -3.918 1.00 95.25 93 TRP A N 1
ATOM 723 C CA . TRP A 1 93 ? 6.556 -5.972 -4.679 1.00 95.25 93 TRP A CA 1
ATOM 724 C C . TRP A 1 93 ? 7.035 -7.323 -5.200 1.00 95.25 93 TRP A C 1
ATOM 726 O O . TRP A 1 93 ? 7.129 -7.511 -6.407 1.00 95.25 93 TRP A O 1
ATOM 736 N N . ASP 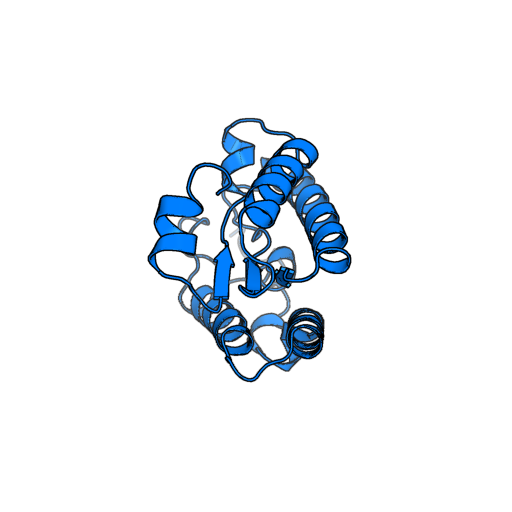A 1 94 ? 7.274 -8.271 -4.291 1.00 91.88 94 ASP A N 1
ATOM 737 C CA . ASP A 1 94 ? 7.799 -9.592 -4.649 1.00 91.88 94 ASP A CA 1
ATOM 738 C C . ASP A 1 94 ? 6.761 -10.434 -5.398 1.00 91.88 94 ASP A C 1
ATOM 740 O O . ASP A 1 94 ? 7.055 -11.022 -6.436 1.00 91.88 94 ASP A O 1
ATOM 744 N N . ASP A 1 95 ? 5.521 -10.420 -4.915 1.00 91.62 95 ASP A N 1
ATOM 745 C CA . ASP A 1 95 ? 4.441 -11.273 -5.415 1.00 91.62 95 ASP A CA 1
ATOM 746 C C . ASP A 1 95 ? 3.958 -10.896 -6.831 1.00 91.62 95 ASP A C 1
ATOM 748 O O . ASP A 1 95 ? 3.256 -11.681 -7.465 1.00 91.62 95 ASP A O 1
ATOM 752 N N . MET A 1 96 ? 4.273 -9.690 -7.323 1.00 92.50 96 MET A N 1
ATOM 753 C CA . MET A 1 96 ? 3.826 -9.187 -8.634 1.00 92.50 96 MET A CA 1
ATOM 754 C C . MET A 1 96 ? 4.982 -8.985 -9.623 1.00 92.50 96 MET A C 1
ATOM 756 O O . MET A 1 96 ? 4.843 -8.226 -10.581 1.00 92.50 96 MET A O 1
ATOM 760 N N . GLN A 1 97 ? 6.120 -9.657 -9.413 1.00 90.69 97 GLN A N 1
ATOM 761 C CA . GLN A 1 97 ? 7.236 -9.652 -10.372 1.00 90.69 97 GLN A CA 1
ATOM 762 C C . GLN A 1 97 ? 7.046 -10.623 -11.545 1.00 90.69 97 GLN A C 1
ATOM 764 O O . GLN A 1 97 ? 7.787 -10.544 -12.524 1.00 90.69 97 GLN A O 1
ATOM 769 N N . ALA A 1 98 ? 6.095 -11.556 -11.448 1.00 87.62 98 ALA A N 1
ATOM 770 C CA . ALA A 1 98 ? 5.864 -12.549 -12.487 1.00 87.62 98 ALA A CA 1
ATOM 771 C C . ALA A 1 98 ? 5.373 -11.917 -13.802 1.00 87.62 98 ALA A C 1
ATOM 773 O O . ALA A 1 98 ? 4.690 -10.888 -13.822 1.00 87.62 98 ALA A O 1
ATOM 774 N N . ASP A 1 99 ? 5.688 -12.577 -14.915 1.00 86.19 99 ASP A N 1
ATOM 775 C CA . ASP A 1 99 ? 5.158 -12.203 -16.224 1.00 86.19 99 ASP A CA 1
ATOM 776 C C . ASP A 1 99 ? 3.628 -12.301 -16.233 1.00 86.19 99 ASP A C 1
ATOM 778 O O . ASP A 1 99 ? 3.034 -13.146 -15.568 1.00 86.19 99 ASP A O 1
ATOM 782 N N . GLY A 1 100 ? 2.985 -11.437 -17.018 1.00 90.69 100 GLY A N 1
ATOM 783 C CA . GLY A 1 100 ? 1.530 -11.430 -17.143 1.00 90.69 100 GLY A CA 1
ATOM 784 C C . GLY A 1 100 ? 0.802 -10.707 -16.012 1.00 90.69 100 GLY A C 1
ATOM 785 O O . GLY A 1 100 ? -0.408 -10.571 -16.116 1.00 90.69 100 GLY A O 1
ATOM 786 N N . MET A 1 101 ? 1.490 -10.169 -14.994 1.00 94.62 101 MET A N 1
ATOM 787 C CA . MET A 1 101 ? 0.856 -9.393 -13.910 1.00 94.62 101 MET A CA 1
ATOM 788 C C . MET A 1 101 ? 0.289 -8.044 -14.364 1.00 94.62 101 MET A C 1
ATOM 790 O O . MET A 1 101 ? -0.645 -7.527 -13.751 1.00 94.62 101 MET A O 1
ATOM 794 N N . TYR A 1 102 ? 0.822 -7.485 -15.449 1.00 96.31 102 TYR A N 1
ATOM 795 C CA . TYR A 1 102 ? 0.463 -6.162 -15.953 1.00 96.31 102 TYR A CA 1
ATOM 796 C C . TYR A 1 102 ? -0.165 -6.235 -17.339 1.00 96.31 102 TYR A C 1
ATOM 798 O O . TYR A 1 102 ? 0.108 -7.139 -18.130 1.00 96.31 102 TYR A O 1
ATOM 806 N N . HIS A 1 103 ? -1.009 -5.253 -17.625 1.00 96.44 103 HIS A N 1
ATOM 807 C CA . HIS A 1 103 ? -1.545 -4.999 -18.948 1.00 96.44 103 HIS A CA 1
ATOM 808 C C . HIS A 1 103 ? -0.462 -4.439 -19.888 1.00 96.44 103 HIS A C 1
ATOM 810 O O . HIS A 1 103 ? 0.671 -4.177 -19.478 1.00 96.44 103 HIS A O 1
ATOM 816 N N . TRP A 1 104 ? -0.799 -4.240 -21.167 1.00 95.06 104 TRP A N 1
ATOM 817 C CA . TRP A 1 104 ? 0.168 -3.792 -22.179 1.00 95.06 104 TRP A CA 1
ATOM 818 C C . TRP A 1 104 ? 0.753 -2.401 -21.906 1.00 95.06 104 TRP A C 1
ATOM 820 O O . TRP A 1 104 ? 1.827 -2.088 -22.410 1.00 95.06 104 TRP A O 1
ATOM 830 N N . ASP A 1 105 ? 0.072 -1.578 -21.106 1.00 95.56 105 ASP A N 1
ATOM 831 C CA . ASP A 1 105 ? 0.554 -0.254 -20.704 1.00 95.56 105 ASP A CA 1
ATOM 832 C C . ASP A 1 105 ? 1.647 -0.308 -19.627 1.00 95.56 105 ASP A C 1
ATOM 834 O O . ASP A 1 105 ? 2.252 0.716 -19.320 1.00 95.56 105 ASP A O 1
ATOM 838 N N . GLY A 1 106 ? 1.908 -1.486 -19.050 1.00 94.12 106 GLY A N 1
ATOM 839 C CA . GLY A 1 106 ? 2.913 -1.666 -18.011 1.00 94.12 106 GLY A CA 1
ATOM 840 C C . GLY A 1 106 ? 2.604 -0.935 -16.701 1.00 94.12 106 GLY A C 1
ATOM 841 O O . GLY A 1 106 ? 3.503 -0.824 -15.874 1.00 94.12 106 GLY A O 1
ATOM 842 N N . LEU A 1 107 ? 1.377 -0.439 -16.505 1.00 95.50 107 LEU A N 1
ATOM 843 C CA . LEU A 1 107 ? 0.913 0.274 -15.312 1.00 95.50 107 LEU A CA 1
ATOM 844 C C . LEU A 1 107 ? -0.234 -0.480 -14.639 1.00 95.50 107 LEU A C 1
ATOM 846 O O . LEU A 1 107 ? -0.159 -0.792 -13.447 1.00 95.50 107 LEU A O 1
ATOM 850 N N . HIS A 1 108 ? -1.300 -0.768 -15.379 1.00 96.31 108 HIS A N 1
ATOM 851 C CA . HIS A 1 108 ? -2.482 -1.429 -14.839 1.00 96.31 108 HIS A CA 1
ATOM 852 C C . HIS A 1 108 ? -2.233 -2.927 -14.685 1.00 96.31 108 HIS A C 1
ATOM 854 O O . HIS A 1 108 ? -1.477 -3.530 -15.448 1.00 96.31 108 HIS A O 1
ATOM 860 N N . LEU A 1 109 ? -2.864 -3.536 -13.683 1.00 96.81 109 LEU A N 1
ATOM 861 C CA . LEU A 1 109 ? -2.818 -4.985 -13.525 1.00 96.81 109 LEU A CA 1
ATOM 862 C C . LEU A 1 109 ? -3.590 -5.651 -14.671 1.00 96.81 109 LEU A C 1
ATOM 864 O O . LEU A 1 109 ? -4.587 -5.121 -15.164 1.00 96.81 109 LEU A O 1
ATOM 868 N N . SE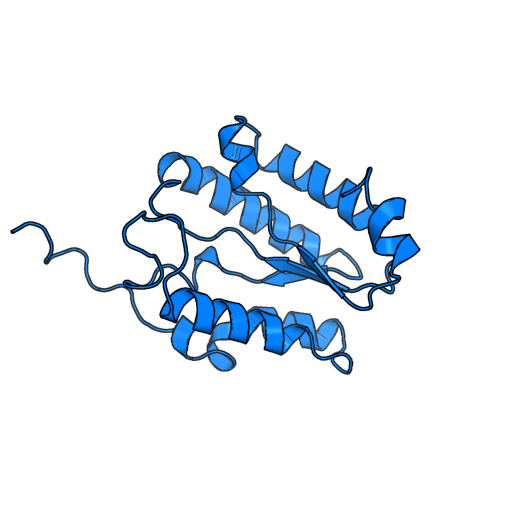R A 1 110 ? -3.126 -6.821 -15.094 1.00 96.69 110 SER A N 1
ATOM 869 C CA . SER A 1 110 ? -3.907 -7.713 -15.950 1.00 96.69 110 SER A CA 1
ATOM 870 C C . SER A 1 110 ? -5.031 -8.382 -15.145 1.00 96.69 110 SER A C 1
ATOM 872 O O . SER A 1 110 ? -5.139 -8.190 -13.932 1.00 96.69 110 SER A O 1
ATOM 874 N N . GLN A 1 111 ? -5.826 -9.241 -15.793 1.00 96.12 111 GLN A N 1
ATOM 875 C CA . GLN A 1 111 ? -6.768 -10.103 -15.074 1.00 96.12 111 GLN A CA 1
ATOM 876 C C . GLN A 1 111 ? -6.062 -10.955 -14.006 1.00 96.12 111 GLN A C 1
ATOM 878 O O . GLN A 1 111 ? -6.504 -10.978 -12.865 1.00 96.12 111 GLN A O 1
ATOM 883 N N . GLU A 1 112 ? -4.929 -11.580 -14.337 1.00 94.62 112 GLU A N 1
ATOM 884 C CA . GLU A 1 112 ? -4.157 -12.398 -13.390 1.00 94.62 112 GLU A CA 1
ATOM 885 C C . GLU A 1 112 ? -3.612 -11.561 -12.222 1.00 94.62 112 GLU A C 1
ATOM 887 O O . GLU A 1 112 ? -3.679 -11.977 -11.063 1.00 94.62 112 GLU A O 1
ATOM 892 N N . GLY A 1 113 ? -3.137 -10.344 -12.507 1.00 95.88 113 GLY A N 1
ATOM 893 C CA . GLY A 1 113 ? -2.701 -9.408 -11.473 1.00 95.88 113 GLY A CA 1
ATOM 894 C C . GLY A 1 113 ? -3.839 -9.006 -10.530 1.00 95.88 113 GLY A C 1
ATOM 895 O O . GLY A 1 113 ? -3.651 -8.966 -9.310 1.00 95.88 113 GLY A O 1
ATOM 896 N N . TYR A 1 114 ? -5.036 -8.755 -11.070 1.00 97.19 114 TYR A N 1
ATOM 897 C CA . TYR A 1 114 ? -6.226 -8.471 -10.267 1.00 97.19 114 TYR A CA 1
ATOM 898 C C . TYR A 1 114 ? -6.727 -9.691 -9.493 1.00 97.19 114 TYR A C 1
ATOM 900 O O . TYR A 1 114 ? -7.167 -9.526 -8.358 1.00 97.19 114 TYR A O 1
ATOM 908 N N . ASP A 1 115 ? -6.630 -10.901 -10.041 1.00 95.88 115 ASP A N 1
ATOM 909 C CA . ASP A 1 115 ? -7.002 -12.130 -9.335 1.00 95.88 115 ASP A CA 1
ATOM 910 C C . ASP A 1 115 ? -6.138 -12.312 -8.080 1.00 95.88 115 ASP A C 1
ATOM 912 O O . ASP A 1 115 ? -6.659 -12.566 -6.987 1.00 95.88 115 ASP A O 1
ATOM 916 N N . LEU A 1 116 ? -4.824 -12.086 -8.204 1.00 95.62 116 LEU A N 1
ATOM 917 C CA . LEU A 1 116 ? -3.919 -12.078 -7.060 1.00 95.62 116 LEU A CA 1
ATOM 918 C C . LEU A 1 116 ? -4.267 -10.947 -6.083 1.00 95.62 116 LEU A C 1
ATOM 920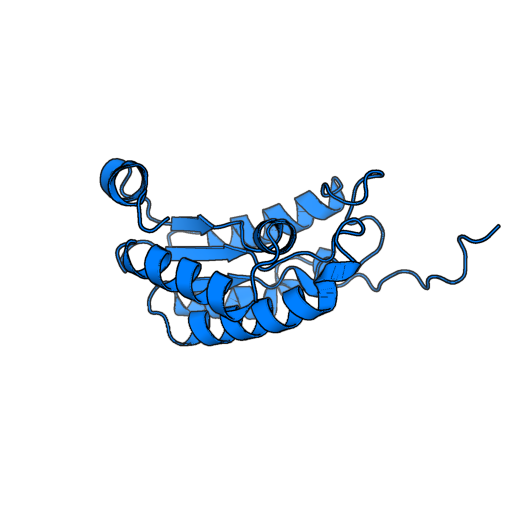 O O . LEU A 1 116 ? -4.465 -11.214 -4.898 1.00 95.62 116 LEU A O 1
ATOM 924 N N . TRP A 1 117 ? -4.380 -9.703 -6.558 1.00 96.56 117 TRP A N 1
ATOM 925 C CA . TRP A 1 117 ? -4.733 -8.545 -5.728 1.00 96.56 117 TRP A CA 1
ATOM 926 C C . TRP A 1 117 ? -6.009 -8.789 -4.909 1.00 96.56 117 TRP A C 1
ATOM 928 O O . TRP A 1 117 ? -6.017 -8.615 -3.687 1.00 96.56 117 TRP A O 1
ATOM 938 N N . ASN A 1 118 ? -7.073 -9.244 -5.571 1.00 96.12 118 ASN A N 1
ATOM 939 C CA . ASN A 1 118 ? -8.367 -9.523 -4.959 1.00 96.12 118 ASN A CA 1
ATOM 940 C C . ASN A 1 118 ? -8.272 -10.660 -3.945 1.00 96.12 118 ASN A C 1
ATOM 942 O O . ASN A 1 118 ? -8.845 -10.543 -2.864 1.00 96.12 118 ASN A O 1
ATOM 946 N N . CYS A 1 119 ? -7.521 -11.725 -4.243 1.00 96.19 119 CYS A N 1
ATOM 947 C CA . CYS A 1 119 ? -7.274 -12.791 -3.278 1.00 96.19 119 CYS A CA 1
ATOM 948 C C . CYS A 1 119 ? -6.649 -12.244 -1.984 1.00 96.19 119 CYS A C 1
ATOM 950 O O . CYS A 1 119 ? -7.180 -12.493 -0.897 1.00 96.19 119 CYS A O 1
ATOM 952 N N . LYS A 1 120 ? -5.587 -11.428 -2.091 1.00 96.25 120 LYS A N 1
ATOM 953 C CA . LYS A 1 120 ? -4.904 -10.854 -0.918 1.00 96.25 120 LYS A CA 1
ATOM 954 C C . LYS A 1 120 ? -5.824 -9.963 -0.091 1.00 96.25 120 LYS A C 1
ATOM 956 O O . LYS A 1 120 ? -5.864 -10.077 1.133 1.00 96.25 120 LYS A O 1
ATOM 961 N N . VAL A 1 121 ? -6.558 -9.070 -0.757 1.00 96.25 121 VAL A N 1
ATOM 962 C CA . VAL A 1 121 ? -7.472 -8.135 -0.091 1.00 96.25 121 VAL A CA 1
ATOM 963 C C . VAL A 1 121 ? -8.611 -8.897 0.586 1.00 96.25 121 VAL A C 1
ATOM 965 O O . VAL A 1 121 ? -8.843 -8.707 1.779 1.00 96.25 121 VAL A O 1
ATOM 968 N N . ASN A 1 122 ? -9.270 -9.817 -0.121 1.00 95.69 122 ASN A N 1
ATOM 969 C CA . ASN A 1 122 ? -10.391 -10.586 0.423 1.00 95.69 122 ASN A CA 1
ATOM 970 C C . ASN A 1 122 ? -9.976 -11.470 1.605 1.00 95.69 122 ASN A C 1
ATOM 972 O O . ASN A 1 122 ? -10.729 -11.586 2.571 1.00 95.69 122 ASN A O 1
ATOM 976 N N . ALA A 1 123 ? -8.766 -12.039 1.584 1.00 95.19 123 ALA A N 1
ATOM 977 C CA . ALA A 1 123 ? -8.236 -12.803 2.712 1.00 95.19 123 ALA A CA 1
ATOM 978 C C . ALA A 1 123 ? -8.105 -11.965 4.001 1.00 95.19 123 ALA A C 1
ATOM 980 O O . ALA A 1 123 ? -8.186 -12.515 5.101 1.00 95.19 123 ALA A O 1
ATOM 981 N N . LEU A 1 124 ? -7.920 -10.646 3.877 1.00 96.75 124 LEU A N 1
ATOM 982 C CA . LEU A 1 124 ? -7.679 -9.726 4.993 1.00 96.75 124 LEU A CA 1
ATOM 983 C C . LEU A 1 124 ? -8.906 -8.886 5.388 1.00 96.75 124 LEU A C 1
ATOM 985 O O . LEU A 1 124 ? -8.941 -8.361 6.503 1.00 96.75 124 LEU A O 1
ATOM 989 N N . LEU A 1 125 ? -9.915 -8.782 4.516 1.00 95.81 125 LEU A N 1
ATOM 990 C CA . LEU A 1 125 ? -11.187 -8.094 4.789 1.00 95.81 125 LEU A CA 1
ATOM 991 C C . LEU A 1 125 ? -12.129 -8.871 5.721 1.00 95.81 125 LEU A C 1
ATOM 993 O O . LEU A 1 125 ? -13.171 -8.349 6.109 1.00 95.81 125 LEU A O 1
ATOM 997 N N . ARG A 1 126 ? -11.773 -10.102 6.094 1.00 92.00 126 ARG A N 1
ATOM 998 C CA . ARG A 1 126 ? -12.562 -10.937 7.001 1.00 92.00 126 ARG A CA 1
ATOM 999 C C . ARG A 1 126 ? -12.728 -10.266 8.380 1.00 92.00 126 ARG A C 1
ATOM 1001 O O . ARG A 1 126 ? -11.715 -10.029 9.053 1.00 92.00 126 ARG A O 1
ATOM 1008 N N . PRO A 1 127 ? -13.960 -9.934 8.812 1.00 83.38 127 PRO A N 1
ATOM 1009 C CA . PRO A 1 127 ? -14.201 -9.165 10.036 1.00 83.38 127 PRO A CA 1
ATOM 1010 C C . PRO A 1 127 ? -13.811 -9.917 11.316 1.00 83.38 127 PRO A C 1
ATOM 1012 O O . PRO A 1 127 ? -13.427 -9.294 12.303 1.00 83.38 127 PRO A O 1
ATOM 1015 N N . GLU A 1 128 ? -13.862 -11.247 11.300 1.00 90.00 128 GLU A N 1
ATOM 1016 C CA . GLU A 1 128 ? -13.505 -12.125 12.417 1.00 90.00 128 GLU A CA 1
ATOM 1017 C C . GLU A 1 128 ? -11.995 -12.251 12.645 1.00 90.00 128 GLU A C 1
ATOM 1019 O O . GLU A 1 128 ? -11.551 -12.730 13.687 1.00 90.00 128 GLU A O 1
ATOM 1024 N N . LEU A 1 129 ? -11.190 -11.840 11.665 1.00 93.94 129 LEU A N 1
ATOM 1025 C CA . LEU A 1 129 ? -9.750 -12.007 11.712 1.00 93.94 129 LEU A CA 1
ATOM 1026 C C . LEU A 1 129 ? -9.162 -11.093 12.788 1.00 93.94 129 LEU A C 1
ATOM 1028 O O . LEU A 1 129 ? -9.381 -9.883 12.745 1.00 93.94 129 LEU A O 1
ATOM 1032 N N . SER A 1 130 ? -8.386 -11.626 13.734 1.00 94.06 130 SER A N 1
ATOM 1033 C CA . SER A 1 130 ? -7.640 -10.771 14.662 1.00 94.06 130 SER A CA 1
ATOM 1034 C C . SER A 1 130 ? -6.538 -10.012 13.912 1.00 94.06 130 SER A C 1
ATOM 1036 O O . SER A 1 130 ? -6.111 -10.410 12.826 1.00 94.06 130 SER A O 1
ATOM 1038 N N . LEU A 1 131 ? -6.024 -8.914 14.474 1.00 93.25 131 LEU A N 1
ATOM 1039 C CA . LEU A 1 131 ? -4.883 -8.227 13.856 1.00 93.25 131 LEU A CA 1
ATOM 1040 C C . LEU A 1 131 ? -3.644 -9.131 13.767 1.00 93.25 131 LEU A C 1
ATOM 1042 O O . LEU A 1 131 ? -2.919 -9.084 12.775 1.00 93.25 131 LEU A O 1
ATOM 1046 N N . ALA A 1 132 ? -3.392 -9.938 14.799 1.00 93.94 132 ALA A N 1
ATOM 1047 C CA . ALA A 1 132 ? -2.258 -10.854 14.823 1.00 93.94 132 ALA A CA 1
ATOM 1048 C C . ALA A 1 132 ? -2.364 -11.892 13.694 1.00 93.94 132 ALA A C 1
ATOM 1050 O O . ALA A 1 132 ? -1.381 -12.134 12.990 1.00 93.94 132 ALA A O 1
ATOM 1051 N N . ASP A 1 133 ? -3.562 -12.430 13.463 1.00 95.25 133 ASP A N 1
ATOM 1052 C CA . ASP A 1 133 ? -3.812 -13.385 12.380 1.00 95.25 133 ASP A CA 1
ATOM 1053 C C . ASP A 1 133 ? -3.744 -12.712 11.009 1.00 95.25 133 ASP A C 1
ATOM 1055 O O . ASP A 1 133 ? -3.142 -13.258 10.088 1.00 95.25 133 ASP A O 1
ATOM 1059 N N . ALA A 1 134 ? -4.266 -11.488 10.877 1.00 95.81 134 ALA A N 1
ATOM 1060 C CA . ALA A 1 134 ? -4.149 -10.701 9.652 1.00 95.81 134 ALA A CA 1
ATOM 1061 C C . ALA A 1 134 ? -2.685 -10.435 9.279 1.00 95.81 134 ALA A C 1
ATOM 1063 O O . ALA A 1 134 ? -2.298 -10.603 8.124 1.00 95.81 134 ALA A O 1
ATOM 1064 N N . ARG A 1 135 ? -1.844 -10.090 10.260 1.00 95.62 135 ARG A N 1
ATOM 1065 C CA . ARG A 1 135 ? -0.397 -9.926 10.058 1.00 95.62 135 ARG A CA 1
ATOM 1066 C C . ARG A 1 135 ? 0.278 -11.229 9.661 1.00 95.62 135 ARG A C 1
ATOM 1068 O O . ARG A 1 135 ? 1.081 -11.227 8.734 1.00 95.62 135 ARG A O 1
ATOM 1075 N N . ARG A 1 136 ? -0.059 -12.336 10.329 1.00 94.44 136 ARG A N 1
ATOM 1076 C CA . ARG A 1 136 ? 0.484 -13.660 10.001 1.00 94.44 136 ARG A CA 1
ATOM 1077 C C . ARG A 1 136 ? 0.126 -14.075 8.574 1.00 94.44 136 ARG A C 1
ATOM 1079 O O . ARG A 1 136 ? 0.996 -14.557 7.856 1.00 94.44 136 ARG A O 1
ATOM 1086 N N . LEU A 1 137 ? -1.120 -13.860 8.156 1.00 94.75 137 LEU A N 1
ATOM 1087 C CA . LEU A 1 137 ? -1.566 -14.143 6.791 1.00 94.75 137 LEU A CA 1
ATOM 1088 C C . LEU A 1 137 ? -0.862 -13.250 5.771 1.00 94.75 137 LEU A C 1
ATOM 1090 O O . LEU A 1 137 ? -0.378 -13.752 4.764 1.00 94.75 137 LEU A O 1
ATOM 1094 N N . ALA A 1 138 ? -0.738 -11.949 6.048 1.00 94.75 138 ALA A N 1
ATOM 1095 C CA . ALA A 1 138 ? -0.041 -11.012 5.167 1.00 94.75 138 ALA A CA 1
ATOM 1096 C C . ALA A 1 138 ? 1.441 -11.368 4.946 1.00 94.75 138 ALA A C 1
ATOM 1098 O O . ALA A 1 138 ? 1.976 -11.093 3.876 1.00 94.75 138 ALA A O 1
ATOM 1099 N N . MET A 1 139 ? 2.093 -12.007 5.923 1.00 90.88 139 MET A N 1
ATOM 1100 C CA . MET A 1 139 ? 3.472 -12.498 5.790 1.00 90.88 139 MET A CA 1
ATOM 1101 C C . MET A 1 139 ? 3.597 -13.775 4.948 1.00 90.88 139 MET A C 1
ATOM 1103 O O . MET A 1 139 ? 4.673 -14.019 4.414 1.00 90.88 139 MET A O 1
ATOM 1107 N N . ASN A 1 140 ? 2.529 -14.566 4.817 1.00 88.75 140 ASN A N 1
ATOM 1108 C CA . ASN A 1 140 ? 2.528 -15.868 4.132 1.00 88.75 140 ASN A CA 1
ATOM 1109 C C . ASN A 1 140 ? 1.508 -15.887 2.987 1.00 88.75 140 ASN A C 1
ATOM 1111 O O . ASN A 1 140 ? 0.826 -16.880 2.741 1.00 88.75 140 ASN A O 1
ATOM 1115 N N . MET A 1 141 ? 1.355 -14.754 2.301 1.00 88.50 141 MET A N 1
ATOM 1116 C CA . MET A 1 141 ? 0.270 -14.575 1.342 1.00 88.50 141 MET A CA 1
ATOM 1117 C C . MET A 1 141 ? 0.386 -15.508 0.130 1.00 88.50 141 MET A C 1
ATOM 1119 O O . MET A 1 141 ? -0.617 -15.826 -0.499 1.00 88.50 141 MET A O 1
ATOM 1123 N N . SER A 1 142 ? 1.581 -16.017 -0.155 1.00 80.25 142 SER A N 1
ATOM 1124 C CA . SER A 1 142 ? 1.813 -17.018 -1.190 1.00 80.25 142 SER A CA 1
ATOM 1125 C C . SER A 1 142 ? 1.230 -18.402 -0.884 1.00 80.25 142 SER A C 1
ATOM 1127 O O . SER A 1 142 ? 0.918 -19.146 -1.813 1.00 80.25 142 SER A O 1
ATOM 1129 N N . GLU A 1 143 ? 1.021 -18.738 0.391 1.00 83.12 143 GLU A N 1
ATOM 1130 C CA . GLU A 1 143 ? 0.325 -19.964 0.806 1.00 83.12 143 GLU A CA 1
ATOM 1131 C C . GLU A 1 143 ? -1.199 -19.820 0.682 1.00 83.12 143 GLU A C 1
ATOM 1133 O O . GLU A 1 143 ? -1.912 -20.796 0.460 1.00 83.12 143 GLU A O 1
ATOM 1138 N N . VAL A 1 144 ? -1.701 -18.588 0.808 1.00 86.00 144 VAL A N 1
ATOM 1139 C CA . VAL A 1 144 ? -3.133 -18.256 0.750 1.00 86.00 144 VAL A CA 1
ATOM 1140 C C . VAL A 1 144 ? -3.587 -18.003 -0.689 1.00 86.00 144 VAL A C 1
ATOM 1142 O O . VAL A 1 144 ? -4.682 -18.398 -1.083 1.00 86.00 144 VAL A O 1
ATOM 1145 N N . CYS A 1 145 ? -2.738 -17.345 -1.474 1.00 89.50 145 CYS A N 1
ATOM 1146 C CA . CYS A 1 145 ? -3.002 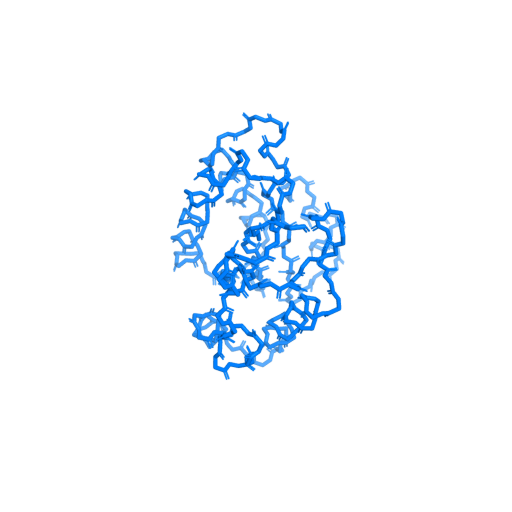-16.898 -2.832 1.00 89.50 145 CYS A CA 1
ATOM 1147 C C . CYS A 1 145 ? -1.969 -17.521 -3.785 1.00 89.50 145 CYS A C 1
ATOM 1149 O O . CYS A 1 145 ? -0.930 -16.914 -4.051 1.00 89.50 145 CYS A O 1
ATOM 1151 N N . PRO A 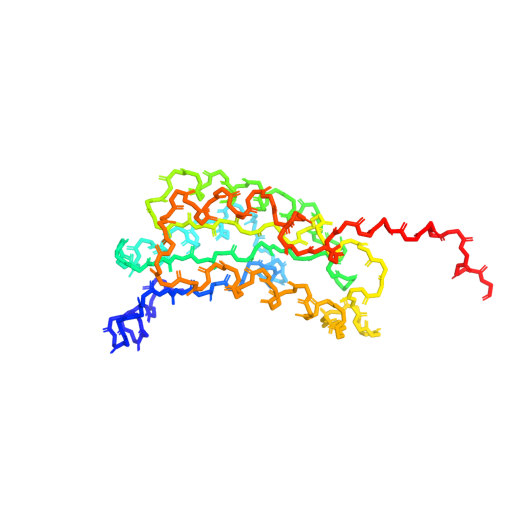1 146 ? -2.245 -18.715 -4.346 1.00 74.19 146 PRO A N 1
ATOM 1152 C CA . PRO A 1 146 ? -1.249 -19.530 -5.051 1.00 74.19 146 PRO A CA 1
ATOM 1153 C C . PRO A 1 146 ? -0.685 -18.891 -6.332 1.00 74.19 146 PRO A C 1
ATOM 1155 O O . PRO A 1 146 ? 0.347 -19.329 -6.836 1.00 74.19 146 PRO A O 1
ATOM 1158 N N . ILE A 1 147 ? -1.324 -17.839 -6.859 1.00 72.94 147 ILE A N 1
ATOM 1159 C CA . ILE A 1 147 ? -0.826 -17.067 -8.010 1.00 72.94 147 ILE A CA 1
ATOM 1160 C C . ILE A 1 147 ? 0.484 -16.324 -7.667 1.00 72.94 147 ILE A C 1
ATOM 1162 O O . ILE A 1 147 ? 1.304 -16.112 -8.555 1.00 72.94 147 ILE A O 1
ATOM 1166 N N . ALA A 1 148 ? 0.744 -16.016 -6.390 1.00 60.66 148 ALA A N 1
ATOM 1167 C CA . ALA A 1 148 ? 1.928 -15.265 -5.954 1.00 60.66 148 ALA A CA 1
ATOM 1168 C C . ALA A 1 148 ? 3.274 -15.996 -6.162 1.00 60.66 148 ALA A C 1
ATOM 1170 O O . ALA A 1 148 ? 4.320 -15.361 -6.111 1.00 60.66 148 ALA A O 1
ATOM 1171 N N . ASN A 1 149 ? 3.268 -17.318 -6.385 1.00 55.34 149 ASN A N 1
ATOM 1172 C CA . ASN A 1 149 ? 4.478 -18.157 -6.426 1.00 55.34 149 ASN A CA 1
ATOM 1173 C C . ASN A 1 149 ? 4.981 -18.498 -7.841 1.00 55.34 149 ASN A C 1
ATOM 1175 O O . ASN A 1 149 ? 5.832 -19.377 -7.999 1.00 55.34 149 ASN A O 1
ATOM 1179 N N . ARG A 1 150 ? 4.464 -17.860 -8.896 1.00 63.75 150 ARG A N 1
ATOM 1180 C CA . ARG A 1 150 ? 4.946 -18.136 -10.258 1.00 63.75 150 ARG A CA 1
ATOM 1181 C C . ARG A 1 150 ? 6.284 -17.432 -10.482 1.00 63.75 150 ARG A C 1
ATOM 1183 O O . ARG A 1 150 ? 6.381 -16.218 -10.342 1.00 63.75 150 ARG A O 1
ATOM 1190 N N . ALA A 1 151 ? 7.321 -18.197 -10.827 1.00 55.41 151 ALA A N 1
ATOM 1191 C CA . ALA A 1 151 ? 8.622 -17.630 -11.166 1.00 55.41 151 ALA A CA 1
ATOM 1192 C C . ALA A 1 151 ? 8.492 -16.673 -12.369 1.00 55.41 151 ALA A C 1
ATOM 1194 O O . ALA A 1 151 ? 7.752 -16.989 -13.308 1.00 55.41 151 ALA A O 1
ATOM 1195 N N . PRO A 1 152 ? 9.211 -15.536 -12.385 1.00 53.56 152 PRO A N 1
ATOM 1196 C CA . PRO A 1 152 ? 9.281 -14.695 -13.572 1.00 53.56 152 PRO A CA 1
ATOM 1197 C C . PRO A 1 152 ? 9.843 -15.518 -14.735 1.00 53.56 152 PRO A C 1
ATOM 1199 O O . PRO A 1 152 ? 10.824 -16.252 -14.567 1.00 53.56 152 PRO A O 1
ATOM 1202 N N . ALA A 1 153 ? 9.224 -15.428 -15.916 1.00 51.03 153 ALA A N 1
ATOM 1203 C CA . ALA A 1 153 ? 9.785 -16.085 -17.086 1.00 51.03 153 ALA A CA 1
ATOM 1204 C C . ALA A 1 153 ? 11.165 -15.473 -17.360 1.00 51.03 153 ALA A C 1
ATOM 1206 O O . ALA A 1 153 ? 11.374 -14.263 -17.242 1.00 51.03 153 ALA A O 1
ATOM 1207 N N . THR A 1 154 ? 12.144 -16.310 -17.693 1.00 46.31 154 THR A N 1
ATOM 1208 C CA . THR A 1 154 ? 13.482 -15.827 -18.024 1.00 46.31 154 THR A CA 1
ATOM 1209 C C . THR A 1 154 ? 13.374 -14.836 -19.185 1.00 46.31 154 THR A C 1
ATOM 1211 O O . THR A 1 154 ? 12.896 -15.172 -20.266 1.00 46.31 154 THR A O 1
ATOM 1214 N N . ARG A 1 155 ? 13.845 -13.598 -18.972 1.00 48.34 155 ARG A N 1
ATOM 1215 C CA . ARG A 1 155 ? 13.847 -12.464 -19.929 1.00 48.34 155 ARG A CA 1
ATOM 1216 C C . ARG A 1 155 ? 14.544 -12.737 -21.280 1.00 48.34 155 ARG A C 1
ATOM 1218 O O . ARG A 1 155 ? 14.704 -11.825 -22.084 1.00 48.34 155 ARG A O 1
ATOM 1225 N N . ALA A 1 156 ? 14.975 -13.966 -21.548 1.00 41.34 156 ALA A N 1
ATOM 1226 C CA . ALA A 1 156 ? 15.846 -14.339 -22.653 1.00 41.34 156 ALA A CA 1
ATOM 1227 C C . ALA A 1 156 ? 15.144 -14.536 -24.013 1.00 41.34 156 ALA A C 1
ATOM 1229 O O . ALA A 1 156 ? 15.830 -14.846 -24.982 1.00 41.34 156 ALA A O 1
ATOM 1230 N N . SER A 1 157 ? 13.820 -14.373 -24.137 1.00 40.53 157 SER A N 1
ATOM 1231 C CA . SER A 1 157 ? 13.112 -14.765 -25.374 1.00 40.53 157 SER A CA 1
ATOM 1232 C C . SER A 1 157 ? 12.319 -13.678 -26.106 1.00 40.53 157 SER A C 1
ATOM 1234 O O . SER A 1 157 ? 11.757 -13.978 -27.155 1.00 40.53 157 SER A O 1
ATOM 1236 N N . ARG A 1 158 ? 12.293 -12.418 -25.646 1.00 42.69 158 ARG A N 1
ATOM 1237 C CA . ARG A 1 158 ? 11.532 -11.337 -26.322 1.00 42.69 158 ARG A CA 1
ATOM 1238 C C . ARG A 1 158 ? 12.397 -10.227 -26.927 1.00 42.69 158 ARG A C 1
ATOM 1240 O O . ARG A 1 158 ? 12.025 -9.061 -26.915 1.00 42.69 158 ARG A O 1
ATOM 1247 N N . LEU A 1 159 ? 13.540 -10.615 -27.484 1.00 41.16 159 LEU A N 1
ATOM 1248 C CA . LEU A 1 159 ? 14.263 -9.838 -28.493 1.00 41.16 159 LEU A CA 1
ATOM 1249 C C . LEU A 1 159 ? 14.432 -10.718 -29.736 1.00 41.16 159 LEU A C 1
ATOM 1251 O O . LEU A 1 159 ? 15.515 -11.243 -29.989 1.00 41.16 159 LEU A O 1
ATOM 1255 N N . ARG A 1 160 ? 13.334 -10.941 -30.460 1.00 37.41 160 ARG A N 1
ATOM 1256 C CA . ARG A 1 160 ? 13.316 -11.372 -31.862 1.00 37.41 160 ARG A CA 1
ATOM 1257 C C . ARG A 1 160 ? 12.122 -10.742 -32.553 1.00 37.41 160 ARG A C 1
ATOM 1259 O O . ARG A 1 160 ? 11.057 -10.689 -31.900 1.00 37.41 160 ARG A O 1
#

Radius of gyration: 16.25 Å; chains: 1; bounding box: 34×36×48 Å

Secondary structure (DSSP, 8-state):
-TTTHIIIIIHH--SEEEEE-STGGGGGT--HHHHHHHHHHHHHTS-TTSEEEEE-----GGGGGGHHHHHHHHHHHHHHHHHSTTEEEE--TTTT-STTSB-TTSSSB-HHHHHHHHHHHHHH--TT--HHHHHHHHHTHHHHSGGGGPPPPPGGGS--

InterPro domains:
  IPR013830 SGNH hydrolase-type esterase domain [PF13472] (9-116)
  IPR036514 SGNH hydrolase superfamily [G3DSA:3.40.50.1110] (3-130)

Organism: NCBI:txid1333877

pLDDT: mean 90.46, std 13.15, range [37.41, 98.25]

Foldseek 3Di:
DLVCCCVPCVVVVAQEDEDDDDLVVVVVVDALVVSVVVVVSVVVSHDLSYAYEYEQDAPQVVSVVCVVRSVVNLVSLVVVQVVDNRYAYADRHQLQLAPQQPDPVSHHGHPLVVLLVCQLVVVLSPSPADPVNSNVCRVPVCVRRVSSPDDHDPPPPPPD